Protein AF-A0A538BX65-F1 (afdb_monomer_lite)

Structure (mmCIF, N/CA/C/O backbone):
data_AF-A0A538BX65-F1
#
_entry.id   AF-A0A538BX65-F1
#
loop_
_atom_site.group_PDB
_atom_site.id
_atom_site.type_symbol
_atom_site.label_atom_id
_atom_site.label_alt_id
_atom_site.label_comp_id
_atom_site.label_asym_id
_atom_site.label_entity_id
_atom_site.label_seq_id
_atom_site.pdbx_PDB_ins_code
_atom_site.Cartn_x
_atom_site.Cartn_y
_atom_site.Cartn_z
_atom_site.occupancy
_atom_site.B_iso_or_equiv
_atom_site.auth_seq_id
_atom_site.auth_comp_id
_atom_site.auth_asym_id
_atom_site.auth_atom_id
_atom_site.pdbx_PDB_model_num
ATOM 1 N N . MET A 1 1 ? -54.435 -52.124 45.649 1.00 45.41 1 MET A N 1
ATOM 2 C CA . MET A 1 1 ? -53.549 -52.177 44.466 1.00 45.41 1 MET A CA 1
ATOM 3 C C . MET A 1 1 ? -53.358 -50.740 44.008 1.00 45.41 1 MET A C 1
ATOM 5 O O . MET A 1 1 ? -54.354 -50.043 43.882 1.00 45.41 1 MET A O 1
ATOM 9 N N . ARG A 1 2 ? -52.110 -50.263 43.974 1.00 43.34 2 ARG A N 1
ATOM 10 C CA . ARG A 1 2 ? -51.742 -48.848 43.797 1.00 43.34 2 ARG A CA 1
ATOM 11 C C . ARG A 1 2 ? -51.993 -48.363 42.362 1.00 43.34 2 ARG A C 1
ATOM 13 O O . ARG A 1 2 ? -51.750 -49.116 41.426 1.00 43.34 2 ARG A O 1
ATOM 20 N N . SER A 1 3 ? -52.434 -47.110 42.251 1.00 48.62 3 SER A N 1
ATOM 21 C CA . SER A 1 3 ? -52.501 -46.278 41.044 1.00 48.62 3 SER A CA 1
ATOM 22 C C . SER A 1 3 ? -51.143 -46.100 40.355 1.00 48.62 3 SER A C 1
ATOM 24 O O . SER A 1 3 ? -50.128 -46.054 41.050 1.00 48.62 3 SER A O 1
ATOM 26 N N . ALA A 1 4 ? -51.151 -45.875 39.036 1.00 45.84 4 ALA A N 1
ATOM 27 C CA . ALA A 1 4 ? -50.261 -44.919 38.367 1.00 45.84 4 ALA A CA 1
ATOM 28 C C . ALA A 1 4 ? -5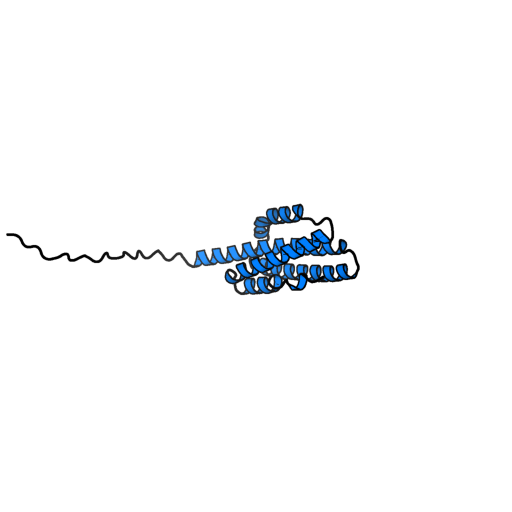0.796 -44.552 36.967 1.00 45.84 4 ALA A C 1
ATOM 30 O O . ALA A 1 4 ? -50.996 -45.423 36.122 1.00 45.84 4 ALA A O 1
ATOM 31 N N . ASP A 1 5 ? -51.035 -43.251 36.807 1.00 52.47 5 ASP A N 1
ATOM 32 C CA . ASP A 1 5 ? -51.339 -42.468 35.602 1.00 52.47 5 ASP A CA 1
ATOM 33 C C . ASP A 1 5 ? -50.127 -42.411 34.639 1.00 52.47 5 ASP A C 1
ATOM 35 O O . ASP A 1 5 ? -49.001 -42.698 35.066 1.00 52.47 5 ASP A O 1
ATOM 39 N N . PRO A 1 6 ? -50.311 -42.040 33.356 1.00 49.91 6 PRO A N 1
ATOM 40 C CA . PRO A 1 6 ? -49.264 -42.052 32.350 1.00 49.91 6 PRO A CA 1
ATOM 41 C C . PRO A 1 6 ? -48.328 -40.842 32.475 1.00 49.91 6 PRO A C 1
ATOM 43 O O . PRO A 1 6 ? -48.709 -39.755 32.894 1.00 49.91 6 PRO A O 1
ATOM 46 N N . LEU A 1 7 ? -47.084 -41.083 32.063 1.00 48.06 7 LEU A N 1
ATOM 47 C CA . LEU A 1 7 ? -45.974 -40.148 31.881 1.00 48.06 7 LEU A CA 1
ATOM 48 C C . LEU A 1 7 ? -46.411 -38.733 31.461 1.00 48.06 7 LEU A C 1
ATOM 50 O O . LEU A 1 7 ? -46.670 -38.472 30.287 1.00 48.06 7 LEU A O 1
ATOM 54 N N . GLN A 1 8 ? -46.406 -37.812 32.422 1.00 51.31 8 GLN A N 1
ATOM 55 C CA . GLN A 1 8 ? -46.412 -36.379 32.172 1.00 51.31 8 GLN A CA 1
ATOM 56 C C . GLN A 1 8 ? -44.954 -35.917 32.215 1.00 51.31 8 GLN A C 1
ATOM 58 O O . GLN A 1 8 ? -44.314 -35.917 33.262 1.00 51.31 8 GLN A O 1
ATOM 63 N N . SER A 1 9 ? -44.388 -35.643 31.043 1.00 50.53 9 SER A N 1
ATOM 64 C CA . SER A 1 9 ? -43.051 -35.075 30.900 1.00 50.53 9 SER A CA 1
ATOM 65 C C . SER A 1 9 ? -43.097 -33.589 31.247 1.00 50.53 9 SER A C 1
ATOM 67 O O . SER A 1 9 ? -43.760 -32.823 30.543 1.00 50.53 9 SER A O 1
ATOM 69 N N . ASP A 1 10 ? -42.397 -33.195 32.309 1.00 47.31 10 ASP A N 1
ATOM 70 C CA . ASP A 1 10 ? -42.201 -31.790 32.663 1.00 47.31 10 ASP A CA 1
ATOM 71 C C . ASP A 1 10 ? -41.444 -31.047 31.546 1.00 47.31 10 ASP A C 1
ATOM 73 O O . ASP A 1 10 ? -40.486 -31.591 30.980 1.00 47.31 10 ASP A O 1
ATOM 77 N N . PRO A 1 11 ? -41.826 -29.802 31.211 1.00 45.91 11 PRO A N 1
ATOM 78 C CA . PRO A 1 11 ? -41.040 -28.984 30.307 1.00 45.91 11 PRO A CA 1
ATOM 79 C C . PRO A 1 11 ? -39.765 -28.534 31.027 1.00 45.91 11 PRO A C 1
ATOM 81 O O . PRO A 1 11 ? -39.808 -27.951 32.109 1.00 45.91 11 PRO A O 1
ATOM 84 N N . VAL A 1 12 ? -38.614 -28.796 30.408 1.00 47.19 12 VAL A N 1
ATOM 85 C CA . VAL A 1 12 ? -37.327 -28.258 30.851 1.00 47.19 12 VAL A CA 1
ATOM 86 C C . VAL A 1 12 ? -37.359 -26.749 30.613 1.00 47.19 12 VAL A C 1
ATOM 88 O O . VAL A 1 12 ? -37.288 -26.293 29.472 1.00 47.19 12 VAL A O 1
ATOM 91 N N . GLU A 1 13 ? -37.514 -25.974 31.684 1.00 46.97 13 GLU A N 1
ATOM 92 C CA . GLU A 1 13 ? -37.383 -24.520 31.654 1.00 46.97 13 GLU A CA 1
ATOM 93 C C . GLU A 1 13 ? -35.963 -24.175 31.189 1.00 46.97 13 GLU A C 1
ATOM 95 O O . GLU A 1 13 ? -34.972 -24.391 31.891 1.00 46.97 13 GLU A O 1
ATOM 100 N N . ALA A 1 14 ? -35.852 -23.673 29.959 1.00 49.44 14 ALA A N 1
ATOM 101 C CA . ALA A 1 14 ? -34.617 -23.098 29.469 1.00 49.44 14 ALA A CA 1
ATOM 102 C C . ALA A 1 14 ? -34.327 -21.848 30.306 1.00 49.44 14 ALA A C 1
ATOM 104 O O . ALA A 1 14 ? -34.926 -20.794 30.096 1.00 49.44 14 ALA A O 1
ATOM 105 N N . VAL A 1 15 ? -33.399 -21.969 31.257 1.00 49.31 15 VAL A N 1
ATOM 106 C CA . VAL A 1 15 ? -32.791 -20.825 31.935 1.00 49.31 15 VAL A CA 1
ATOM 107 C C . VAL A 1 15 ? -32.046 -20.017 30.873 1.00 49.31 15 VAL A C 1
ATOM 109 O O . VAL A 1 15 ? -30.877 -20.255 30.573 1.00 49.31 15 VAL A O 1
ATOM 112 N N . GLN A 1 16 ? -32.744 -19.056 30.270 1.00 52.88 16 GLN A N 1
ATOM 113 C CA . GLN A 1 16 ? -32.133 -17.939 29.565 1.00 52.88 16 GLN A CA 1
ATOM 114 C C . GLN A 1 16 ? -31.456 -17.071 30.622 1.00 52.88 16 GLN A C 1
ATOM 116 O O . GLN A 1 16 ? -32.016 -16.103 31.131 1.00 52.88 16 GLN A O 1
ATOM 121 N N . GLY A 1 17 ? -30.239 -17.461 30.996 1.00 44.00 17 GLY A N 1
ATOM 122 C CA . GLY A 1 17 ? -29.337 -16.582 31.716 1.00 44.00 17 GLY A CA 1
ATOM 123 C C . GLY A 1 17 ? -29.081 -15.364 30.839 1.00 44.00 17 GLY A C 1
ATOM 124 O O . GLY A 1 17 ? -28.365 -15.460 29.843 1.00 44.00 17 GLY A O 1
ATOM 125 N N . SER A 1 18 ? -29.695 -14.232 31.183 1.00 54.53 18 SER A N 1
ATOM 126 C CA . SER A 1 18 ? -29.374 -12.935 30.595 1.00 54.53 18 SER A CA 1
ATOM 127 C C . SER A 1 18 ? -27.882 -12.693 30.766 1.00 54.53 18 SER A C 1
ATOM 129 O O . SER A 1 18 ? -27.406 -12.402 31.865 1.00 54.53 18 SER A O 1
ATOM 131 N N . ARG A 1 19 ? -27.130 -12.851 29.675 1.00 54.88 19 ARG A N 1
ATOM 132 C CA . ARG A 1 19 ? -25.725 -12.461 29.621 1.00 54.88 19 ARG A CA 1
ATOM 133 C C . ARG A 1 19 ? -25.678 -10.966 29.964 1.00 54.88 19 ARG A C 1
ATOM 135 O O . ARG A 1 19 ? -26.427 -10.212 29.335 1.00 54.88 19 ARG A O 1
ATOM 142 N N . PRO A 1 20 ? -24.881 -10.525 30.953 1.00 54.66 20 PRO A N 1
ATOM 143 C CA . PRO A 1 20 ? -24.781 -9.107 31.255 1.00 54.66 20 PRO A CA 1
ATOM 144 C C . PRO A 1 20 ? -24.415 -8.369 29.968 1.00 54.66 20 PRO A C 1
ATOM 146 O O . PRO A 1 20 ? -23.516 -8.799 29.244 1.00 54.66 20 PRO A O 1
ATOM 149 N N . ALA A 1 21 ? -25.163 -7.312 29.649 1.00 56.31 21 ALA A N 1
ATOM 150 C CA . ALA A 1 21 ? -24.843 -6.451 28.523 1.00 56.31 21 ALA A CA 1
ATOM 151 C C . ALA A 1 21 ? -23.441 -5.882 28.767 1.00 56.31 21 ALA A C 1
ATOM 153 O O . ALA A 1 21 ? -23.243 -5.104 29.701 1.00 56.31 21 ALA A O 1
ATOM 154 N N . GLU A 1 22 ? -22.462 -6.321 27.976 1.00 54.78 22 GLU A N 1
ATOM 155 C CA . GLU A 1 22 ? -21.141 -5.702 27.978 1.00 54.78 22 GLU A CA 1
ATOM 156 C C . GLU A 1 22 ? -21.310 -4.200 27.714 1.00 54.78 22 GLU A C 1
ATOM 158 O O . GLU A 1 22 ? -22.142 -3.811 26.884 1.00 54.78 22 GLU A O 1
ATOM 163 N N . PRO A 1 23 ? -20.581 -3.331 28.432 1.00 51.66 23 PRO A N 1
ATOM 164 C CA . PRO A 1 23 ? -20.731 -1.899 28.263 1.00 51.66 23 PRO A CA 1
ATOM 165 C C . PRO A 1 23 ? -20.323 -1.528 26.835 1.00 51.66 23 PRO A C 1
ATOM 167 O O . PRO A 1 23 ? -19.145 -1.549 26.485 1.00 51.66 23 PRO A O 1
ATOM 170 N N . ALA A 1 24 ? -21.307 -1.142 26.020 1.00 60.47 24 ALA A N 1
ATOM 171 C CA . ALA A 1 24 ? -21.139 -0.769 24.612 1.00 60.47 24 ALA A CA 1
ATOM 172 C C . ALA A 1 24 ? -20.029 0.281 24.369 1.00 60.47 24 ALA A C 1
ATOM 174 O O . ALA A 1 24 ? -19.480 0.374 23.274 1.00 60.47 24 ALA A O 1
ATOM 175 N N . GLY A 1 25 ? -19.668 1.057 25.399 1.00 63.38 25 GLY A N 1
ATOM 176 C CA . GLY A 1 25 ? -18.597 2.053 25.351 1.00 63.38 25 GLY A CA 1
ATOM 177 C C . GLY A 1 25 ? -17.171 1.491 25.279 1.00 63.38 25 GLY A C 1
ATOM 178 O O . GLY A 1 25 ? -16.302 2.179 24.749 1.00 63.38 25 GLY A O 1
ATOM 179 N N . ASP A 1 26 ? -16.910 0.281 25.780 1.00 70.19 26 ASP A N 1
ATOM 180 C CA . ASP A 1 26 ? -15.577 -0.343 25.708 1.00 70.19 26 ASP A CA 1
ATOM 181 C C . ASP A 1 26 ? -15.364 -1.027 24.350 1.00 70.19 26 ASP A C 1
ATOM 183 O O . ASP A 1 26 ? -14.354 -0.819 23.682 1.00 70.19 26 ASP A O 1
ATOM 187 N N . GLN A 1 27 ? -16.402 -1.715 23.862 1.00 67.81 27 GLN A N 1
ATOM 188 C CA . GLN A 1 27 ? -16.425 -2.301 22.520 1.00 67.81 27 GLN A CA 1
ATOM 189 C C . GLN A 1 27 ? -16.283 -1.243 21.416 1.00 67.81 27 GLN A C 1
ATOM 191 O O . GLN A 1 27 ? -15.539 -1.452 20.462 1.00 67.81 27 GLN A O 1
ATOM 196 N N . GLY A 1 28 ? -16.950 -0.090 21.551 1.00 73.81 28 GLY A N 1
ATOM 197 C CA . GLY A 1 28 ? -16.828 1.008 20.588 1.00 73.81 28 GLY A CA 1
ATOM 198 C C . GLY A 1 28 ? -15.419 1.608 20.536 1.00 73.81 28 GLY A C 1
ATOM 199 O O . GLY A 1 28 ? -14.909 1.884 19.456 1.00 73.81 28 GLY A O 1
ATOM 200 N N . LYS A 1 29 ? -14.752 1.756 21.689 1.00 76.88 29 LYS A N 1
ATOM 201 C CA . LYS A 1 29 ? -13.358 2.227 21.750 1.00 76.88 29 LYS A CA 1
ATOM 202 C C . LYS A 1 29 ? -12.384 1.211 21.167 1.00 76.88 29 LYS A C 1
ATOM 204 O O . LYS A 1 29 ? -11.469 1.602 20.448 1.00 76.88 29 LYS A O 1
ATOM 209 N N . LEU A 1 30 ? -12.593 -0.073 21.460 1.00 79.75 30 LEU A N 1
ATOM 210 C CA . LEU A 1 30 ? -11.799 -1.153 20.887 1.00 79.75 30 LEU A CA 1
ATOM 211 C C . LEU A 1 30 ? -11.952 -1.191 19.363 1.00 79.75 30 LEU A C 1
ATOM 213 O O . LEU A 1 30 ? -10.948 -1.230 18.664 1.00 79.75 30 LEU A O 1
ATOM 217 N N . ALA A 1 31 ? -13.179 -1.091 18.846 1.00 83.06 31 ALA A N 1
ATOM 218 C CA . ALA A 1 31 ? -13.439 -1.042 17.409 1.00 83.06 31 ALA A CA 1
ATOM 219 C C . ALA A 1 31 ? -12.738 0.150 16.735 1.00 83.06 31 ALA A C 1
ATOM 221 O O . ALA A 1 31 ? -12.039 -0.041 15.743 1.00 83.06 31 ALA A O 1
ATOM 222 N N . SER A 1 32 ? -12.838 1.359 17.303 1.00 88.69 32 SER A N 1
ATOM 223 C CA . SER A 1 32 ? -12.133 2.536 16.772 1.00 88.69 32 SER A CA 1
ATOM 224 C C . SER A 1 32 ? -10.614 2.366 16.778 1.00 88.69 32 SER A C 1
ATOM 226 O O . SER A 1 32 ? -9.949 2.767 15.826 1.00 88.69 32 SER A O 1
ATOM 228 N N . ARG A 1 33 ? -10.058 1.750 17.827 1.00 93.56 33 ARG A N 1
ATOM 229 C CA . ARG A 1 33 ? -8.624 1.463 17.903 1.00 93.56 33 ARG A CA 1
ATOM 230 C C . ARG A 1 33 ? -8.189 0.443 16.851 1.00 93.56 33 ARG A C 1
ATOM 232 O O . ARG A 1 33 ? -7.177 0.668 16.200 1.00 93.56 33 ARG A O 1
ATOM 239 N N . VAL A 1 34 ? -8.950 -0.634 16.651 1.00 95.38 34 VAL A N 1
ATOM 240 C CA . VAL A 1 34 ? -8.646 -1.637 15.617 1.00 95.38 34 VAL A CA 1
ATOM 241 C C . VAL A 1 34 ? -8.667 -1.005 14.224 1.00 95.38 34 VAL A C 1
ATOM 243 O O . VAL A 1 34 ? -7.770 -1.263 13.430 1.00 95.38 34 VAL A O 1
ATOM 246 N N . VAL A 1 35 ? -9.634 -0.128 13.933 1.00 96.19 35 VAL A N 1
ATOM 247 C CA . VAL A 1 35 ? -9.658 0.614 12.661 1.00 96.19 35 VAL A CA 1
ATOM 248 C C . VAL A 1 35 ? -8.409 1.488 12.510 1.00 96.19 35 VAL A C 1
ATOM 250 O O . VAL A 1 35 ? -7.801 1.485 11.444 1.00 96.19 35 VAL A O 1
ATOM 253 N N . ALA A 1 36 ? -7.982 2.189 13.564 1.00 97.31 36 ALA A N 1
ATOM 254 C CA . ALA A 1 36 ? -6.758 2.990 13.531 1.00 97.31 36 ALA A CA 1
ATOM 255 C C . ALA A 1 36 ? -5.500 2.135 13.283 1.00 97.31 36 ALA A C 1
ATOM 257 O O . ALA A 1 36 ? -4.642 2.529 12.498 1.00 97.31 36 ALA A O 1
ATOM 258 N N . GLU A 1 37 ? -5.408 0.951 13.897 1.00 97.62 37 GLU A N 1
ATOM 259 C CA . GLU A 1 37 ? -4.312 -0.004 13.684 1.00 97.62 37 GLU A CA 1
ATOM 260 C C . GLU A 1 37 ? -4.290 -0.533 12.239 1.00 97.62 37 GLU A C 1
ATOM 262 O O . GLU A 1 37 ? -3.237 -0.536 11.603 1.00 97.62 37 GLU A O 1
ATOM 267 N N . VAL A 1 38 ? -5.447 -0.897 11.672 1.00 97.12 38 VAL A N 1
ATOM 268 C CA . VAL A 1 38 ? -5.553 -1.303 10.257 1.00 97.12 38 VAL A CA 1
ATOM 269 C C . VAL A 1 38 ? -5.125 -0.167 9.329 1.00 97.12 38 VAL A C 1
ATOM 271 O O . VAL A 1 38 ? -4.335 -0.387 8.412 1.00 97.12 38 VAL A O 1
ATOM 274 N N . MET A 1 39 ? -5.593 1.058 9.577 1.00 98.12 39 MET A N 1
ATOM 275 C CA . MET A 1 39 ? -5.211 2.220 8.771 1.00 98.12 39 MET A CA 1
ATOM 276 C C . MET A 1 39 ? -3.715 2.541 8.886 1.00 98.12 39 MET A C 1
ATOM 278 O O . MET A 1 39 ? -3.114 2.921 7.885 1.00 98.12 39 MET A O 1
ATOM 282 N N . ALA A 1 40 ? -3.094 2.332 10.051 1.00 98.44 40 ALA A N 1
ATOM 283 C CA . ALA A 1 40 ? -1.649 2.484 10.231 1.00 98.44 40 ALA A CA 1
ATOM 284 C C . ALA A 1 40 ? -0.856 1.469 9.391 1.00 98.44 40 ALA A C 1
ATOM 286 O O . ALA A 1 40 ? 0.110 1.835 8.718 1.00 98.44 40 ALA A O 1
ATOM 287 N N . ALA A 1 41 ? -1.287 0.202 9.394 1.00 98.12 41 ALA A N 1
ATOM 288 C CA . ALA A 1 41 ? -0.681 -0.848 8.581 1.00 98.12 41 ALA A CA 1
ATOM 289 C C . ALA A 1 41 ? -0.784 -0.526 7.082 1.00 98.12 41 ALA A C 1
ATOM 291 O O . ALA A 1 41 ? 0.213 -0.612 6.365 1.00 98.12 41 ALA A O 1
ATOM 292 N N . LEU A 1 42 ? -1.966 -0.101 6.620 1.00 97.69 42 LEU A N 1
ATOM 293 C CA . LEU A 1 42 ? -2.179 0.309 5.231 1.00 97.69 42 LEU A CA 1
ATOM 294 C C . LEU A 1 42 ? -1.333 1.533 4.866 1.00 97.69 42 LEU A C 1
ATOM 296 O O . LEU A 1 42 ? -0.687 1.524 3.826 1.00 97.69 42 LEU A O 1
ATOM 300 N N . ALA A 1 43 ? -1.271 2.558 5.722 1.00 98.31 43 ALA A N 1
ATOM 301 C CA . ALA A 1 43 ? -0.476 3.760 5.462 1.00 98.31 43 ALA A CA 1
ATOM 302 C C . ALA A 1 43 ? 1.009 3.427 5.280 1.00 98.31 43 ALA A C 1
ATOM 304 O O . ALA A 1 43 ? 1.645 3.897 4.335 1.00 98.31 43 ALA A O 1
ATOM 305 N N . TYR A 1 44 ? 1.564 2.576 6.146 1.00 98.56 44 TYR A N 1
ATOM 306 C CA . TYR A 1 44 ? 2.957 2.161 6.026 1.00 98.56 44 TYR A CA 1
ATOM 307 C C . TYR A 1 44 ? 3.202 1.293 4.785 1.00 98.56 44 TYR A C 1
ATOM 309 O O . TYR A 1 44 ? 4.145 1.548 4.034 1.00 98.56 44 TYR A O 1
ATOM 317 N N . GLY A 1 45 ? 2.338 0.305 4.536 1.00 97.75 45 GLY A N 1
ATOM 318 C CA . GLY A 1 45 ? 2.433 -0.578 3.373 1.00 97.75 45 GLY A CA 1
ATOM 319 C C . GLY A 1 45 ? 2.347 0.177 2.045 1.00 97.75 45 GLY A C 1
ATOM 320 O O . GLY A 1 45 ? 3.208 0.002 1.184 1.00 97.75 45 GLY A O 1
ATOM 321 N N . GLU A 1 46 ? 1.376 1.080 1.906 1.00 96.94 46 GLU A N 1
ATOM 322 C CA . GLU A 1 46 ? 1.206 1.925 0.717 1.00 96.94 46 GLU A CA 1
ATOM 323 C C . GLU A 1 46 ? 2.372 2.900 0.532 1.00 96.94 46 GLU A C 1
ATOM 325 O O . GLU A 1 46 ? 2.770 3.188 -0.598 1.00 96.94 46 GLU A O 1
ATOM 330 N N . ARG A 1 47 ? 2.989 3.380 1.622 1.00 98.38 47 ARG A N 1
ATOM 331 C CA . ARG A 1 47 ? 4.213 4.185 1.523 1.00 98.38 47 ARG A CA 1
ATOM 332 C C . ARG A 1 47 ? 5.323 3.399 0.837 1.00 98.38 47 ARG A C 1
ATOM 334 O O . ARG A 1 47 ? 5.917 3.895 -0.120 1.00 98.38 47 ARG A O 1
ATOM 341 N N . CYS A 1 48 ? 5.570 2.180 1.313 1.00 97.88 48 CYS A N 1
ATOM 342 C CA . CYS A 1 48 ? 6.574 1.287 0.751 1.00 97.88 48 CYS A CA 1
ATOM 343 C C . CYS A 1 48 ? 6.239 0.888 -0.697 1.00 97.88 48 CYS A C 1
ATOM 345 O O . CYS A 1 48 ? 7.133 0.868 -1.546 1.00 97.88 48 CYS A O 1
ATOM 347 N N . GLY A 1 49 ? 4.964 0.619 -0.996 1.00 96.19 49 GLY A N 1
ATOM 348 C CA . GLY A 1 49 ? 4.471 0.321 -2.344 1.00 96.19 49 GLY A CA 1
ATOM 349 C C . GLY A 1 49 ? 4.726 1.464 -3.327 1.00 96.19 49 GLY A C 1
ATOM 350 O O . GLY A 1 49 ? 5.320 1.255 -4.384 1.00 96.19 49 GLY A O 1
ATOM 351 N N . ALA A 1 50 ? 4.391 2.695 -2.946 1.00 97.38 50 ALA A N 1
ATOM 352 C CA . ALA A 1 50 ? 4.655 3.877 -3.761 1.00 97.38 50 ALA A CA 1
ATOM 353 C C . ALA A 1 50 ? 6.155 4.107 -4.005 1.00 97.38 50 ALA A C 1
ATOM 355 O O . ALA A 1 50 ? 6.569 4.296 -5.147 1.00 97.38 50 ALA A O 1
ATOM 356 N N . GLU A 1 51 ? 6.995 4.012 -2.968 1.00 98.12 51 GLU A N 1
ATOM 357 C CA . GLU A 1 51 ? 8.454 4.133 -3.115 1.00 98.12 51 GLU A CA 1
ATOM 358 C C . GLU A 1 51 ? 9.043 3.038 -4.018 1.00 98.12 51 GLU A C 1
ATOM 360 O O . GLU A 1 51 ? 10.008 3.267 -4.756 1.00 98.12 51 GLU A O 1
ATOM 365 N N . ARG A 1 52 ? 8.488 1.822 -3.959 1.00 96.56 52 ARG A N 1
ATOM 366 C CA . ARG A 1 52 ? 8.861 0.722 -4.854 1.00 96.56 52 ARG A CA 1
ATOM 367 C C . ARG A 1 52 ? 8.455 1.020 -6.295 1.00 96.56 52 ARG A C 1
ATOM 369 O O . ARG A 1 52 ? 9.244 0.778 -7.213 1.00 96.56 52 ARG A O 1
ATOM 376 N N . SER A 1 53 ? 7.252 1.540 -6.495 1.00 95.75 53 SER A N 1
ATOM 377 C CA . SER A 1 53 ? 6.734 1.879 -7.815 1.00 95.75 53 SER A CA 1
ATOM 378 C C . SER A 1 53 ? 7.556 2.987 -8.481 1.00 95.75 53 SER A C 1
ATOM 380 O O . SER A 1 53 ? 7.959 2.857 -9.639 1.00 95.75 53 SER A O 1
ATOM 382 N N . GLU A 1 54 ? 7.927 4.019 -7.719 1.00 98.00 54 GLU A N 1
ATOM 383 C CA 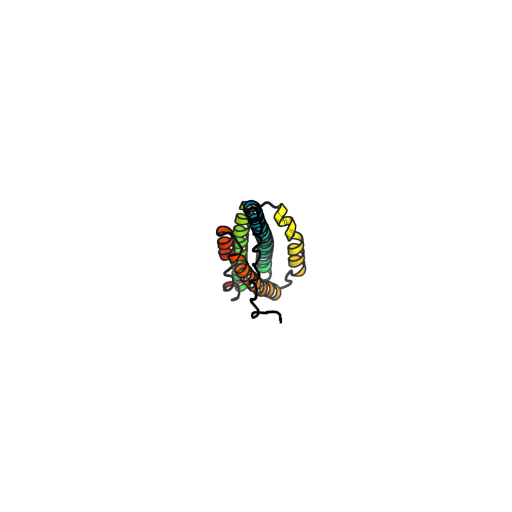. GLU A 1 54 ? 8.830 5.086 -8.164 1.00 98.00 54 GLU A CA 1
ATOM 384 C C . GLU A 1 54 ? 10.199 4.540 -8.595 1.00 98.00 54 GLU A C 1
ATOM 386 O O . GLU A 1 54 ? 10.684 4.858 -9.684 1.00 98.00 54 GLU A O 1
ATOM 391 N N . ARG A 1 55 ? 10.811 3.661 -7.789 1.00 97.75 55 ARG A N 1
ATOM 392 C CA . ARG A 1 55 ? 12.085 3.003 -8.137 1.00 97.75 55 ARG A CA 1
ATOM 393 C C . ARG A 1 55 ? 11.976 2.148 -9.402 1.00 97.75 55 ARG A C 1
ATOM 395 O O . ARG A 1 55 ? 12.902 2.130 -10.216 1.00 97.75 55 ARG A O 1
ATOM 402 N N . SER A 1 56 ? 10.837 1.489 -9.606 1.00 97.50 56 SER A N 1
ATOM 403 C CA . SER A 1 56 ? 10.599 0.600 -10.751 1.00 97.50 56 SER A CA 1
ATOM 404 C C . SER A 1 56 ? 10.598 1.332 -12.098 1.00 97.50 56 SER A C 1
ATOM 406 O O . SER A 1 56 ? 10.908 0.725 -13.122 1.00 97.50 56 SER A O 1
ATOM 408 N N . VAL A 1 57 ? 10.365 2.651 -12.120 1.0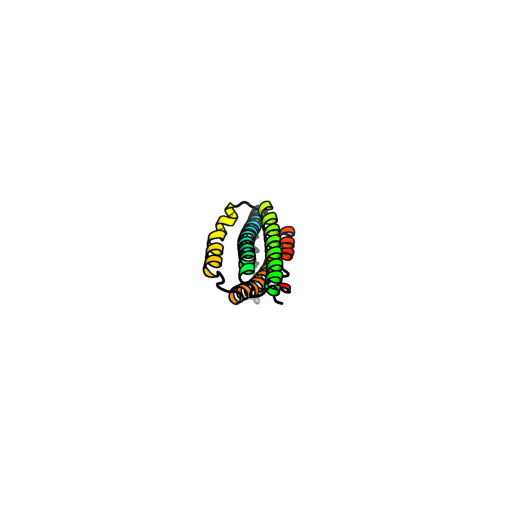0 98.06 57 VAL A N 1
ATOM 409 C CA . VAL A 1 57 ? 10.478 3.483 -13.335 1.00 98.06 57 VAL A CA 1
ATOM 410 C C . VAL A 1 57 ? 11.857 3.350 -13.986 1.00 98.06 57 VAL A C 1
ATOM 412 O O . VAL A 1 57 ? 11.970 3.343 -15.214 1.00 98.06 57 VAL A O 1
ATOM 415 N N . ALA A 1 58 ? 12.924 3.241 -13.189 1.00 97.94 58 ALA A N 1
ATOM 416 C CA . ALA A 1 58 ? 14.286 3.114 -13.704 1.00 97.94 58 ALA A CA 1
ATOM 417 C C . ALA A 1 58 ? 14.518 1.781 -14.436 1.00 97.94 58 ALA A C 1
ATOM 419 O O . ALA A 1 58 ? 15.341 1.739 -15.350 1.00 97.94 58 ALA A O 1
ATOM 420 N N . LEU A 1 59 ? 13.760 0.739 -14.081 1.00 97.81 59 LEU A N 1
ATOM 421 C CA . LEU A 1 59 ? 13.889 -0.614 -14.622 1.00 97.81 59 LEU A CA 1
ATOM 422 C C . LEU A 1 59 ? 13.223 -0.779 -15.997 1.00 97.81 59 LEU A C 1
ATOM 424 O O . LEU A 1 59 ? 13.477 -1.778 -16.662 1.00 97.81 59 LEU A O 1
ATOM 428 N N . ALA A 1 60 ? 12.402 0.179 -16.440 1.00 97.75 60 ALA A N 1
ATOM 429 C CA . ALA A 1 60 ? 11.669 0.090 -17.702 1.00 97.75 60 ALA A CA 1
ATOM 430 C C . ALA A 1 60 ? 12.590 -0.093 -18.931 1.00 97.75 60 ALA A C 1
ATOM 432 O O . ALA A 1 60 ? 13.545 0.680 -19.095 1.00 97.75 60 ALA A O 1
ATOM 433 N N . PRO A 1 61 ? 12.290 -1.060 -19.827 1.00 97.62 61 PRO A N 1
ATOM 434 C CA . PRO A 1 61 ? 13.160 -1.429 -20.949 1.00 97.62 61 PRO A CA 1
ATOM 435 C C . PRO A 1 61 ? 13.135 -0.415 -22.099 1.00 97.62 61 PRO A C 1
ATOM 437 O O . PRO A 1 61 ? 14.081 -0.339 -22.881 1.00 97.62 61 PRO A O 1
ATOM 440 N N . ASP A 1 62 ? 12.070 0.378 -22.203 1.00 97.25 62 ASP A N 1
ATOM 441 C CA . ASP A 1 62 ? 11.859 1.351 -23.269 1.00 97.25 62 ASP A CA 1
ATOM 442 C C . ASP A 1 62 ? 11.096 2.590 -22.764 1.00 97.25 62 ASP A C 1
ATOM 444 O O . ASP A 1 62 ? 10.671 2.670 -21.609 1.00 97.25 62 ASP A O 1
ATOM 448 N N . GLY A 1 63 ? 10.964 3.598 -23.631 1.00 97.81 63 GLY A N 1
ATOM 449 C CA . GLY A 1 63 ? 10.323 4.867 -23.285 1.00 97.81 63 GLY A CA 1
ATOM 450 C C . GLY A 1 63 ? 8.824 4.755 -22.998 1.00 97.81 63 GLY A C 1
ATOM 451 O O . GLY A 1 63 ? 8.339 5.462 -22.121 1.00 97.81 63 GLY A O 1
ATOM 452 N N . ARG A 1 64 ? 8.104 3.860 -23.685 1.00 95.94 64 ARG A N 1
ATOM 453 C CA . ARG A 1 64 ? 6.665 3.664 -23.477 1.00 95.94 64 ARG A CA 1
ATOM 454 C C . ARG A 1 64 ? 6.422 3.044 -22.105 1.00 95.94 64 ARG A C 1
ATOM 456 O O . ARG A 1 64 ? 5.720 3.638 -21.296 1.00 95.94 64 ARG A O 1
ATOM 463 N N . SER A 1 65 ? 7.077 1.921 -21.819 1.00 96.12 65 SER A N 1
ATOM 464 C CA . SER A 1 65 ? 6.982 1.216 -20.533 1.00 96.12 65 SER A CA 1
ATOM 465 C C . SER A 1 65 ? 7.364 2.119 -19.352 1.00 96.12 65 SER A C 1
ATOM 467 O O . SER A 1 65 ? 6.771 2.057 -18.278 1.00 96.12 65 SER A O 1
ATOM 469 N N . ARG A 1 66 ? 8.333 3.024 -19.557 1.00 97.69 66 ARG A N 1
ATOM 470 C CA . ARG A 1 66 ? 8.736 4.019 -18.554 1.00 97.69 66 ARG A CA 1
ATOM 471 C C . ARG A 1 66 ? 7.628 5.024 -18.253 1.00 97.69 66 ARG A C 1
ATOM 473 O O . ARG A 1 66 ? 7.417 5.337 -17.085 1.00 97.69 66 ARG A O 1
ATOM 480 N N . THR A 1 67 ? 6.962 5.544 -19.281 1.00 97.12 67 THR A N 1
ATOM 481 C CA . THR A 1 67 ? 5.846 6.483 -19.116 1.00 97.12 67 THR A CA 1
ATOM 482 C C . THR A 1 67 ? 4.681 5.826 -18.381 1.00 97.12 67 THR A C 1
ATOM 484 O O . THR A 1 67 ? 4.168 6.414 -17.433 1.00 97.12 67 THR A O 1
ATOM 487 N N . GLU A 1 68 ? 4.329 4.588 -18.727 1.00 94.75 68 GLU A N 1
ATOM 488 C CA . GLU A 1 68 ? 3.273 3.858 -18.014 1.00 94.75 68 GLU A CA 1
ATOM 489 C C . GLU A 1 68 ? 3.637 3.627 -16.540 1.00 94.75 68 GLU A C 1
ATOM 491 O O . GLU A 1 68 ? 2.864 3.965 -15.643 1.00 94.75 68 GLU A O 1
ATOM 496 N N . GLN A 1 69 ? 4.869 3.195 -16.249 1.00 95.69 69 GLN A N 1
ATOM 497 C CA . GLN A 1 69 ? 5.319 3.030 -14.863 1.00 95.69 69 GLN A CA 1
ATOM 498 C C . GLN A 1 69 ? 5.327 4.345 -14.068 1.00 95.69 69 GLN A C 1
ATOM 500 O O . GLN A 1 69 ? 5.093 4.334 -12.861 1.00 95.69 69 GLN A O 1
ATOM 505 N N . GLN A 1 70 ? 5.581 5.490 -14.712 1.00 97.56 70 GLN A N 1
ATOM 506 C CA . GLN A 1 70 ? 5.476 6.805 -14.064 1.00 97.56 70 GLN A CA 1
ATOM 507 C C . GLN A 1 70 ? 4.030 7.148 -13.699 1.00 97.56 70 GLN A C 1
ATOM 509 O O . GLN A 1 70 ? 3.792 7.751 -12.647 1.00 97.56 70 GLN A O 1
ATOM 514 N N . HIS A 1 71 ? 3.066 6.766 -14.539 1.00 95.06 71 HIS A N 1
ATOM 515 C CA . HIS A 1 71 ? 1.647 6.912 -14.226 1.00 95.06 71 HIS A CA 1
ATOM 516 C C . HIS A 1 71 ? 1.253 6.042 -13.035 1.00 95.06 71 HIS A C 1
ATOM 518 O O . HIS A 1 71 ? 0.589 6.545 -12.126 1.00 95.06 71 HIS A O 1
ATOM 524 N N . VAL A 1 72 ? 1.739 4.798 -12.983 1.00 93.31 72 VAL A N 1
ATOM 525 C CA . VAL A 1 72 ? 1.550 3.923 -11.820 1.00 93.31 72 VAL A CA 1
ATOM 526 C C . VAL A 1 72 ? 2.141 4.539 -10.558 1.00 93.31 72 VAL A C 1
ATOM 528 O O . VAL A 1 72 ? 1.414 4.733 -9.590 1.00 93.31 72 VAL A O 1
ATOM 531 N N . ALA A 1 73 ? 3.415 4.932 -10.576 1.00 96.25 73 ALA A N 1
ATOM 532 C CA . ALA A 1 73 ? 4.076 5.539 -9.420 1.00 96.25 73 ALA A CA 1
ATOM 533 C C . ALA A 1 73 ? 3.323 6.779 -8.909 1.00 96.25 73 ALA A C 1
ATOM 535 O O . ALA A 1 73 ? 3.113 6.948 -7.709 1.00 96.25 73 ALA A O 1
ATOM 536 N N . SER A 1 74 ? 2.831 7.611 -9.831 1.00 96.81 74 SER A N 1
ATOM 537 C CA . SER A 1 74 ? 2.019 8.785 -9.496 1.00 96.81 74 SER A CA 1
ATOM 538 C C . SER A 1 74 ? 0.675 8.425 -8.853 1.00 96.81 74 SER A C 1
ATOM 540 O O . SER A 1 74 ? 0.178 9.186 -8.023 1.00 96.81 74 SER A O 1
ATOM 542 N N . ARG A 1 75 ? 0.055 7.306 -9.246 1.00 93.94 75 ARG A N 1
ATOM 543 C CA . ARG A 1 75 ? -1.179 6.799 -8.631 1.00 93.94 75 ARG A CA 1
ATOM 544 C C . ARG A 1 75 ? -0.900 6.234 -7.242 1.00 93.94 75 ARG A C 1
ATOM 546 O O . ARG A 1 75 ? -1.545 6.679 -6.300 1.00 93.94 75 ARG A O 1
ATOM 553 N N . GLU A 1 76 ? 0.086 5.350 -7.101 1.00 94.75 76 GLU A N 1
ATOM 554 C CA . GLU A 1 76 ? 0.467 4.775 -5.802 1.00 94.75 76 GLU A CA 1
ATOM 555 C C . GLU A 1 76 ? 0.823 5.872 -4.794 1.00 94.75 76 GLU A C 1
ATOM 557 O O . GLU A 1 76 ? 0.431 5.812 -3.626 1.00 94.75 76 GLU A O 1
ATOM 562 N N . ARG A 1 77 ? 1.487 6.947 -5.246 1.00 97.81 77 ARG A N 1
ATOM 563 C CA . ARG A 1 77 ? 1.781 8.076 -4.365 1.00 97.81 77 ARG A CA 1
ATOM 564 C C . ARG A 1 77 ? 0.512 8.728 -3.816 1.00 97.81 77 ARG A C 1
ATOM 566 O O . ARG A 1 77 ? 0.449 8.958 -2.610 1.00 97.81 77 ARG A O 1
ATOM 573 N N . LYS A 1 78 ? -0.483 8.983 -4.671 1.00 97.12 78 LYS A N 1
ATOM 574 C CA . LYS A 1 78 ? -1.782 9.560 -4.277 1.00 97.12 78 LYS A CA 1
ATOM 575 C C . LYS A 1 78 ? -2.576 8.623 -3.369 1.00 97.12 78 LYS A C 1
ATOM 577 O O . LYS A 1 78 ? -3.210 9.092 -2.428 1.00 97.12 78 LYS A O 1
ATOM 582 N N . ASN A 1 79 ? -2.533 7.319 -3.637 1.00 95.56 79 ASN A N 1
ATOM 583 C CA . ASN A 1 79 ? -3.192 6.305 -2.814 1.00 95.56 79 ASN A CA 1
ATOM 584 C C . ASN A 1 79 ? -2.640 6.329 -1.387 1.00 95.56 79 ASN A C 1
ATOM 586 O O . ASN A 1 79 ? -3.409 6.456 -0.434 1.00 95.56 79 ASN A O 1
ATOM 590 N N . PHE A 1 80 ? -1.312 6.317 -1.248 1.00 97.81 80 PHE A N 1
ATOM 591 C CA . PHE A 1 80 ? -0.661 6.501 0.045 1.00 97.81 80 PHE A CA 1
ATOM 592 C C . PHE A 1 80 ? -1.092 7.797 0.731 1.00 97.81 80 PHE A C 1
ATOM 594 O O . PHE A 1 80 ? -1.452 7.758 1.901 1.00 97.81 80 PHE A O 1
ATOM 601 N N . GLU A 1 81 ? -1.055 8.935 0.033 1.00 98.44 81 GLU A N 1
ATOM 602 C CA . GLU A 1 81 ? -1.386 10.233 0.636 1.00 98.44 81 GLU A CA 1
ATOM 603 C C . GLU A 1 81 ? -2.815 10.244 1.195 1.00 98.44 81 GLU A C 1
ATOM 605 O O . GLU A 1 81 ? -3.053 10.785 2.275 1.00 98.44 81 GLU A O 1
ATOM 610 N N . LEU A 1 82 ? -3.761 9.606 0.499 1.00 98.12 82 LEU A N 1
ATOM 611 C CA . LEU A 1 82 ? -5.146 9.491 0.951 1.00 98.12 82 LEU A CA 1
ATOM 612 C C . LEU A 1 82 ? -5.276 8.605 2.199 1.00 98.12 82 LEU A C 1
ATOM 614 O O . LEU A 1 82 ? -5.976 8.965 3.149 1.00 98.12 82 LEU A O 1
ATOM 618 N N . ILE A 1 83 ? -4.602 7.453 2.200 1.00 98.31 83 ILE A N 1
ATOM 619 C CA . ILE A 1 83 ? -4.614 6.504 3.318 1.00 98.31 83 ILE A CA 1
ATOM 620 C C . ILE A 1 83 ? -3.928 7.112 4.549 1.00 98.31 83 ILE A C 1
ATOM 622 O O . ILE A 1 83 ? -4.493 7.054 5.642 1.00 98.31 83 ILE A O 1
ATOM 626 N N . ASP A 1 84 ? -2.757 7.735 4.381 1.00 98.56 84 ASP A N 1
ATOM 627 C CA . ASP A 1 84 ? -2.018 8.396 5.463 1.00 98.56 84 ASP A CA 1
ATOM 628 C C . ASP A 1 84 ? -2.832 9.551 6.047 1.00 98.56 84 ASP A C 1
ATOM 630 O O . ASP A 1 84 ? -3.003 9.616 7.261 1.00 98.56 84 ASP A O 1
ATOM 634 N N . ALA A 1 85 ? -3.445 10.398 5.211 1.00 98.50 85 ALA A N 1
ATOM 635 C CA . ALA A 1 85 ? -4.309 11.475 5.693 1.00 98.50 85 ALA A CA 1
ATOM 636 C C . ALA A 1 85 ? -5.436 10.948 6.594 1.00 98.50 85 ALA A C 1
ATOM 638 O O . ALA A 1 85 ? -5.664 11.491 7.676 1.00 98.50 85 ALA A O 1
ATOM 639 N N . ARG A 1 86 ? -6.101 9.853 6.201 1.00 98.19 86 ARG A N 1
ATOM 640 C CA . ARG A 1 86 ? -7.143 9.235 7.031 1.00 98.19 86 ARG A CA 1
ATOM 641 C C . ARG A 1 86 ? -6.579 8.609 8.304 1.00 98.19 86 ARG A C 1
ATOM 643 O O . ARG A 1 86 ? -7.187 8.739 9.363 1.00 98.19 86 ARG A O 1
ATOM 650 N N . PHE A 1 87 ? -5.430 7.946 8.230 1.00 98.38 87 PHE A N 1
ATOM 651 C CA . PHE A 1 87 ? -4.754 7.399 9.405 1.00 98.38 87 PHE A CA 1
ATOM 652 C C . PHE A 1 87 ? -4.413 8.495 10.429 1.00 98.38 87 PHE A C 1
ATOM 654 O O . PHE A 1 87 ? -4.685 8.320 11.617 1.00 98.38 87 PHE A O 1
ATOM 661 N N . ARG A 1 88 ? -3.911 9.652 9.982 1.00 98.19 88 ARG A N 1
ATOM 662 C CA . ARG A 1 88 ? -3.556 10.793 10.848 1.00 98.19 88 ARG A CA 1
ATOM 663 C C . ARG A 1 88 ? -4.745 11.396 11.597 1.00 98.19 88 ARG A C 1
ATOM 665 O O . ARG A 1 88 ? -4.550 12.060 12.610 1.00 98.19 88 ARG A O 1
ATOM 672 N N . GLU A 1 89 ? -5.972 11.169 11.133 1.00 97.69 89 GLU A N 1
ATOM 673 C CA . GLU A 1 89 ? -7.190 11.540 11.867 1.00 97.69 89 GLU A CA 1
ATOM 674 C C . GLU A 1 89 ? -7.539 10.550 12.991 1.00 97.69 89 GLU A C 1
ATOM 676 O O . GLU A 1 89 ? -8.276 10.897 13.916 1.00 97.69 89 GLU A O 1
ATOM 681 N N . LEU A 1 90 ? -7.056 9.310 12.894 1.00 96.75 90 LEU A N 1
ATOM 682 C CA . LEU A 1 90 ? -7.450 8.182 13.740 1.00 96.75 90 LEU A CA 1
ATOM 683 C C . LEU A 1 90 ? -6.402 7.811 14.791 1.00 96.75 90 LEU A C 1
ATOM 685 O O . LEU A 1 90 ? -6.765 7.295 15.850 1.00 96.75 90 LEU A O 1
ATOM 689 N N . GLY A 1 91 ? -5.123 8.038 14.503 1.00 95.62 91 GLY A N 1
ATOM 690 C CA . GLY A 1 91 ? -4.021 7.615 15.355 1.00 95.62 91 GLY A CA 1
ATOM 691 C C . GLY A 1 91 ? -2.743 8.417 15.146 1.00 95.62 91 GLY A C 1
ATOM 692 O O . GLY A 1 91 ? -2.709 9.423 14.439 1.00 95.62 91 GLY A O 1
ATOM 693 N N . ASP A 1 92 ? -1.686 7.956 15.803 1.00 96.44 92 ASP A N 1
ATOM 694 C CA . ASP A 1 92 ? -0.353 8.543 15.752 1.00 96.44 92 ASP A CA 1
ATOM 695 C C . ASP A 1 92 ? 0.693 7.498 15.342 1.00 96.44 92 ASP A C 1
ATOM 697 O O . ASP A 1 92 ? 0.405 6.301 15.251 1.00 96.44 92 ASP A O 1
ATOM 701 N N . ASP A 1 93 ? 1.920 7.960 15.098 1.00 96.19 93 ASP A N 1
ATOM 702 C CA . ASP A 1 93 ? 3.016 7.143 14.569 1.00 96.19 93 ASP A CA 1
ATOM 703 C C . ASP A 1 93 ? 3.361 5.915 15.432 1.00 96.19 93 ASP A C 1
ATOM 705 O O . ASP A 1 93 ? 3.926 4.957 14.907 1.00 96.19 93 ASP A O 1
ATOM 709 N N . SER A 1 94 ? 2.956 5.860 16.708 1.00 97.69 94 SER A N 1
ATOM 710 C CA . SER A 1 94 ? 3.157 4.656 17.528 1.00 97.69 94 SER A CA 1
ATOM 711 C C . SER A 1 94 ? 2.403 3.437 16.987 1.00 97.69 94 SER A C 1
ATOM 713 O O . SER A 1 94 ? 2.847 2.305 17.171 1.00 97.69 94 SER A O 1
ATOM 715 N N . LEU A 1 95 ? 1.289 3.642 16.272 1.00 98.06 95 LEU A N 1
ATOM 716 C CA . LEU A 1 95 ? 0.567 2.552 15.613 1.00 98.06 95 LEU A CA 1
ATOM 717 C C . LEU A 1 95 ? 1.305 2.043 14.372 1.00 98.06 95 LEU A C 1
ATOM 719 O O . LEU A 1 95 ? 1.222 0.857 14.067 1.00 98.06 95 LEU A O 1
ATOM 723 N N . ILE A 1 96 ? 2.057 2.903 13.677 1.00 98.00 96 ILE A N 1
ATOM 724 C CA . ILE A 1 96 ? 2.898 2.496 12.543 1.00 98.00 96 ILE A CA 1
ATOM 725 C C . ILE A 1 96 ? 4.032 1.584 13.021 1.00 98.00 96 ILE A C 1
ATOM 727 O O . ILE A 1 96 ? 4.322 0.570 12.382 1.00 98.00 96 ILE A O 1
ATOM 731 N N . GLU A 1 97 ? 4.650 1.915 14.158 1.00 97.75 97 GLU A N 1
ATOM 732 C CA . GLU A 1 97 ? 5.765 1.151 14.732 1.00 97.75 97 GLU A CA 1
ATOM 733 C C . GLU A 1 97 ? 5.407 -0.324 14.987 1.00 97.75 97 GLU A C 1
ATOM 735 O O . GLU A 1 97 ? 6.281 -1.189 14.915 1.00 97.75 97 GLU A O 1
ATOM 740 N N . LEU A 1 98 ? 4.123 -0.636 15.209 1.00 96.69 98 LEU A N 1
ATOM 741 C CA . LEU A 1 98 ? 3.628 -2.008 15.374 1.00 96.69 98 LEU A CA 1
ATOM 742 C C . LEU A 1 98 ? 3.788 -2.861 14.106 1.00 96.69 98 LEU A C 1
ATOM 744 O O . LEU A 1 98 ? 4.002 -4.069 14.204 1.00 96.69 98 LEU A O 1
ATOM 748 N N . PHE A 1 99 ? 3.678 -2.251 12.924 1.00 97.44 99 PHE A N 1
ATOM 749 C CA . PHE A 1 99 ? 3.646 -2.957 11.638 1.00 97.44 99 PHE A CA 1
ATOM 750 C C . PHE A 1 99 ? 4.930 -2.798 10.829 1.00 97.44 99 PHE A C 1
ATOM 752 O O . PHE A 1 99 ? 5.264 -3.676 10.029 1.00 97.44 99 PHE A O 1
ATOM 759 N N . GLN A 1 100 ? 5.661 -1.707 11.057 1.00 98.38 100 GLN A N 1
ATOM 760 C CA . GLN A 1 100 ? 6.864 -1.350 10.315 1.00 98.38 100 GLN A CA 1
ATOM 761 C C . GLN A 1 100 ? 7.853 -2.523 10.132 1.00 98.38 100 GLN A C 1
ATOM 763 O O . GLN A 1 100 ? 8.207 -2.795 8.986 1.00 98.38 100 GLN A O 1
ATOM 768 N N . PRO A 1 101 ? 8.266 -3.278 11.174 1.00 98.50 101 PRO A N 1
ATOM 769 C CA . PRO A 1 101 ? 9.268 -4.336 11.011 1.00 98.50 101 PRO A CA 1
ATOM 770 C C . PRO A 1 101 ? 8.861 -5.432 10.018 1.00 98.50 101 PRO A C 1
ATOM 772 O O . PRO A 1 101 ? 9.716 -6.025 9.359 1.00 98.50 101 PRO A O 1
ATOM 775 N N . TYR A 1 102 ? 7.561 -5.711 9.905 1.00 98.00 102 TYR A N 1
ATOM 776 C CA . TYR A 1 102 ? 7.037 -6.749 9.020 1.00 98.00 102 TYR A CA 1
ATOM 777 C C . TYR A 1 102 ? 7.033 -6.291 7.562 1.00 98.00 102 TYR A C 1
ATOM 779 O O . TYR A 1 102 ? 7.464 -7.036 6.681 1.00 98.00 102 TYR A O 1
ATOM 787 N N . PHE A 1 103 ? 6.603 -5.053 7.313 1.00 98.12 103 PHE A N 1
ATOM 788 C CA . PHE A 1 103 ? 6.668 -4.455 5.983 1.00 98.12 103 PHE A CA 1
ATOM 789 C C . PHE A 1 103 ? 8.115 -4.240 5.540 1.00 98.12 103 PHE A C 1
ATOM 791 O O . PHE A 1 103 ? 8.462 -4.644 4.433 1.00 98.12 103 PHE A O 1
ATOM 798 N N . ASP A 1 104 ? 8.979 -3.709 6.408 1.00 98.44 104 ASP A N 1
ATOM 799 C CA . ASP A 1 104 ? 10.410 -3.546 6.126 1.00 98.44 104 ASP A CA 1
ATOM 800 C C . ASP A 1 104 ? 11.043 -4.880 5.718 1.00 98.44 104 ASP A C 1
ATOM 802 O O . ASP A 1 104 ? 11.742 -4.959 4.704 1.00 98.44 104 ASP A O 1
ATOM 806 N N . ALA A 1 105 ? 10.752 -5.957 6.455 1.00 98.50 105 ALA A N 1
ATOM 807 C CA . ALA A 1 105 ? 11.234 -7.289 6.115 1.00 98.50 105 ALA A CA 1
ATOM 808 C C . ALA A 1 105 ? 10.704 -7.765 4.753 1.00 98.50 105 ALA A C 1
ATOM 810 O O . ALA A 1 105 ? 11.496 -8.236 3.934 1.00 98.50 105 ALA A O 1
ATOM 811 N N . PHE A 1 106 ? 9.402 -7.622 4.488 1.00 97.56 106 PHE A N 1
ATOM 812 C CA . PHE A 1 106 ? 8.794 -8.007 3.212 1.00 97.56 106 PHE A CA 1
ATOM 813 C C . PHE A 1 106 ? 9.410 -7.243 2.034 1.00 97.56 106 PHE A C 1
ATOM 815 O O . PHE A 1 106 ? 9.886 -7.861 1.082 1.00 97.56 106 PHE A O 1
ATOM 822 N N . PHE A 1 107 ? 9.462 -5.913 2.101 1.00 96.88 107 PHE A N 1
ATOM 823 C CA . PHE A 1 107 ? 9.987 -5.080 1.019 1.00 96.88 107 PHE A CA 1
ATOM 824 C C . PHE A 1 107 ? 11.499 -5.252 0.833 1.00 96.88 107 PHE A C 1
ATOM 826 O O . PHE A 1 107 ? 11.969 -5.222 -0.302 1.00 96.88 107 PHE A O 1
ATOM 833 N N . THR A 1 108 ? 12.264 -5.510 1.895 1.00 97.19 108 THR A N 1
ATOM 834 C CA . THR A 1 108 ? 13.699 -5.827 1.771 1.00 97.19 108 THR A CA 1
ATOM 835 C C . THR A 1 108 ? 13.927 -7.144 1.024 1.00 97.19 108 THR A C 1
ATOM 837 O O . THR A 1 108 ? 14.821 -7.234 0.189 1.00 97.19 108 THR A O 1
ATOM 840 N N . HIS A 1 109 ? 13.110 -8.171 1.279 1.00 97.50 109 HIS A N 1
ATOM 841 C CA . HIS A 1 109 ? 13.292 -9.504 0.683 1.00 97.50 109 HIS A CA 1
ATOM 842 C C . HIS A 1 109 ? 12.601 -9.688 -0.675 1.00 97.50 109 HIS A C 1
ATOM 844 O O . HIS A 1 109 ? 12.660 -10.771 -1.252 1.00 97.50 109 HIS A O 1
ATOM 850 N N . THR A 1 110 ? 11.950 -8.648 -1.193 1.00 96.81 110 THR A N 1
ATOM 851 C CA . THR A 1 110 ? 11.216 -8.676 -2.469 1.00 96.81 110 THR A CA 1
ATOM 852 C C . THR A 1 110 ? 11.659 -7.560 -3.410 1.00 96.81 110 THR A C 1
ATOM 854 O O . THR A 1 110 ? 10.891 -7.146 -4.277 1.00 96.81 110 THR A O 1
ATOM 857 N N . GLU A 1 111 ? 12.857 -7.002 -3.217 1.00 96.38 111 GLU A N 1
ATOM 858 C CA . GLU A 1 111 ? 13.372 -5.947 -4.091 1.00 96.38 111 GLU A CA 1
ATOM 859 C C . GLU A 1 111 ? 13.613 -6.489 -5.512 1.00 96.38 111 GLU A C 1
ATOM 861 O O . GLU A 1 111 ? 14.379 -7.440 -5.674 1.00 96.38 111 GLU A O 1
ATOM 866 N N . PRO A 1 112 ? 12.951 -5.928 -6.545 1.00 96.81 112 PRO A N 1
ATOM 867 C CA . PRO A 1 112 ? 13.073 -6.432 -7.901 1.00 96.81 112 PRO A CA 1
ATOM 868 C C . PRO A 1 112 ? 14.441 -6.072 -8.475 1.00 96.81 112 PRO A C 1
ATOM 870 O O . PRO A 1 112 ? 14.867 -4.917 -8.443 1.00 96.81 112 PRO A O 1
ATOM 873 N N . SER A 1 113 ? 15.111 -7.058 -9.060 1.00 96.81 113 SER A N 1
ATOM 874 C CA . SER A 1 113 ? 16.413 -6.884 -9.710 1.00 96.81 113 SER A CA 1
ATOM 875 C C . SER A 1 113 ? 16.304 -6.406 -11.162 1.00 96.81 113 SER A C 1
ATOM 877 O O . SER A 1 113 ? 17.276 -5.921 -11.741 1.00 96.81 113 SER A O 1
ATOM 879 N N . ASN A 1 114 ? 15.130 -6.563 -11.775 1.00 97.38 114 ASN A N 1
ATOM 880 C CA . ASN A 1 114 ? 14.885 -6.264 -13.180 1.00 97.38 114 ASN A CA 1
ATOM 881 C C . ASN A 1 114 ? 13.413 -5.902 -13.439 1.00 97.38 114 ASN A C 1
ATOM 883 O O . ASN A 1 114 ? 12.559 -6.005 -12.559 1.00 97.38 114 ASN A O 1
ATOM 887 N N . TRP A 1 115 ? 13.121 -5.481 -14.673 1.00 97.31 115 TRP A N 1
ATOM 888 C CA . TRP A 1 115 ? 11.781 -5.069 -15.095 1.00 97.31 115 TRP A CA 1
ATOM 889 C C . TRP A 1 115 ? 10.711 -6.138 -14.873 1.00 97.31 115 TRP A C 1
ATOM 891 O O . TRP A 1 115 ? 9.642 -5.832 -14.359 1.00 97.31 115 TRP A O 1
ATOM 901 N N . VAL A 1 116 ? 10.991 -7.389 -15.247 1.00 96.81 116 VAL A N 1
ATOM 902 C CA . VAL A 1 116 ? 10.006 -8.476 -15.174 1.00 96.81 116 VAL A CA 1
ATOM 903 C C . VAL A 1 116 ? 9.648 -8.775 -13.723 1.00 96.81 116 VAL A C 1
ATOM 905 O O . VAL A 1 116 ? 8.476 -8.964 -13.411 1.00 96.81 116 VAL A O 1
ATOM 908 N N . GLU A 1 117 ? 10.628 -8.757 -12.820 1.00 97.25 117 GLU A N 1
ATOM 909 C CA . GLU A 1 117 ? 10.376 -8.889 -11.382 1.00 97.25 117 GLU A CA 1
ATOM 910 C C . GLU A 1 117 ? 9.561 -7.715 -10.831 1.00 97.25 117 GLU A C 1
ATOM 912 O O . GLU A 1 117 ? 8.651 -7.937 -10.037 1.00 97.25 117 GLU A O 1
ATOM 917 N N . ALA A 1 118 ? 9.824 -6.485 -11.284 1.00 96.38 118 ALA A N 1
ATOM 918 C CA . ALA A 1 118 ? 9.047 -5.315 -10.873 1.00 96.38 118 ALA A CA 1
ATOM 919 C C . ALA A 1 118 ? 7.582 -5.402 -11.333 1.00 96.38 118 ALA A C 1
ATOM 921 O O . ALA A 1 118 ? 6.676 -5.152 -10.541 1.00 96.38 118 ALA A O 1
ATOM 922 N N . GLN A 1 119 ? 7.340 -5.822 -12.577 1.00 95.25 119 GLN A N 1
ATOM 923 C CA . GLN A 1 119 ? 5.980 -6.023 -13.086 1.00 95.25 119 GLN A CA 1
ATOM 924 C C . GLN A 1 119 ? 5.286 -7.214 -12.416 1.00 95.25 119 GLN A C 1
ATOM 926 O O . GLN A 1 119 ? 4.108 -7.133 -12.095 1.00 95.25 119 GLN A O 1
ATOM 931 N N . THR A 1 120 ? 6.019 -8.292 -12.118 1.00 94.81 120 THR A N 1
ATOM 932 C CA . THR A 1 120 ? 5.479 -9.431 -11.355 1.00 94.81 120 THR A CA 1
ATOM 933 C C . THR A 1 120 ? 5.056 -9.000 -9.952 1.00 94.81 120 THR A C 1
ATOM 935 O O . THR A 1 120 ? 3.997 -9.406 -9.478 1.00 94.81 120 THR A O 1
ATOM 938 N N . PHE A 1 121 ? 5.863 -8.164 -9.292 1.00 92.88 121 PHE A N 1
ATOM 939 C CA . PHE A 1 121 ? 5.537 -7.608 -7.983 1.00 92.88 121 PHE A CA 1
ATOM 940 C C . PHE A 1 121 ? 4.252 -6.773 -8.030 1.00 92.88 121 PHE A C 1
ATOM 942 O O . PHE A 1 121 ? 3.396 -6.973 -7.174 1.00 92.88 121 PHE A O 1
ATOM 949 N N . HIS A 1 122 ? 4.092 -5.894 -9.028 1.00 91.56 122 HIS A N 1
ATOM 950 C CA . HIS A 1 122 ? 2.849 -5.132 -9.194 1.00 91.56 122 HIS A CA 1
ATOM 951 C C . HIS A 1 122 ? 1.658 -6.040 -9.489 1.00 91.56 122 HIS A C 1
ATOM 953 O O . HIS A 1 122 ? 0.683 -5.978 -8.759 1.00 91.56 122 HIS A O 1
ATOM 959 N N . TYR A 1 123 ? 1.758 -6.944 -10.466 1.00 91.06 123 TYR A N 1
ATOM 960 C CA . TYR A 1 123 ? 0.652 -7.830 -10.840 1.00 91.06 123 TYR A CA 1
ATOM 961 C C . TYR A 1 123 ? 0.135 -8.663 -9.656 1.00 91.06 123 TYR A C 1
ATOM 963 O O . TYR A 1 123 ? -1.062 -8.706 -9.383 1.00 91.06 123 TYR A O 1
ATOM 971 N N . VAL A 1 124 ? 1.039 -9.309 -8.910 1.00 92.25 124 VAL A N 1
ATOM 972 C CA . VAL A 1 124 ? 0.648 -10.105 -7.735 1.00 92.25 124 VAL A CA 1
ATOM 973 C C . VAL A 1 124 ? 0.164 -9.207 -6.596 1.00 92.25 124 VAL A C 1
ATOM 975 O O . VAL A 1 124 ? -0.798 -9.549 -5.907 1.00 92.25 124 VAL A O 1
ATOM 978 N N . GLY A 1 125 ? 0.840 -8.078 -6.379 1.00 91.19 125 GLY A N 1
ATOM 979 C CA . GLY A 1 125 ? 0.519 -7.134 -5.316 1.00 91.19 125 GLY A CA 1
ATOM 980 C C . GLY A 1 125 ? -0.849 -6.488 -5.497 1.00 91.19 125 GLY A C 1
ATO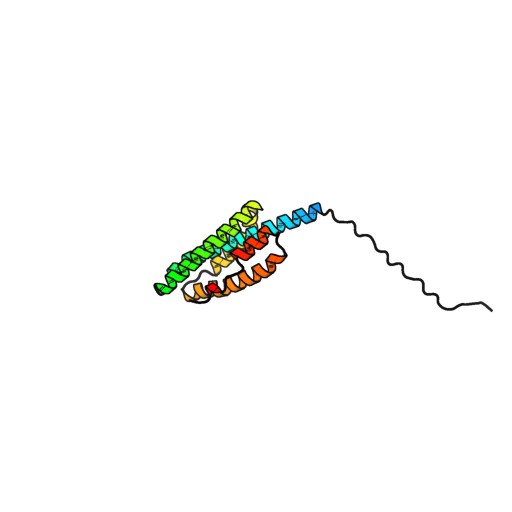M 981 O O . GLY A 1 125 ? -1.616 -6.440 -4.543 1.00 91.19 125 GLY A O 1
ATOM 982 N N . ASP A 1 126 ? -1.183 -6.050 -6.707 1.00 90.81 126 ASP A N 1
ATOM 983 C CA . ASP A 1 126 ? -2.422 -5.335 -7.002 1.00 90.81 126 ASP A CA 1
ATOM 984 C C . ASP A 1 126 ? -3.653 -6.218 -6.809 1.00 90.81 126 ASP A C 1
ATOM 986 O O . ASP A 1 126 ? -4.599 -5.792 -6.146 1.00 90.81 126 ASP A O 1
ATOM 990 N N . ALA A 1 127 ? -3.612 -7.466 -7.288 1.00 89.50 127 ALA A N 1
ATOM 991 C CA . ALA A 1 127 ? -4.683 -8.431 -7.048 1.00 89.50 127 ALA A CA 1
ATOM 992 C C . ALA A 1 127 ? -4.870 -8.698 -5.545 1.00 89.50 127 ALA A C 1
ATOM 994 O O . ALA A 1 127 ? -5.985 -8.636 -5.027 1.00 89.50 127 ALA A O 1
ATOM 995 N N . LEU A 1 128 ? -3.769 -8.920 -4.815 1.00 91.12 128 LEU A N 1
ATOM 996 C CA . LEU A 1 128 ? -3.817 -9.181 -3.376 1.00 91.12 128 LEU A CA 1
ATOM 997 C C . LEU A 1 128 ? -4.349 -7.977 -2.587 1.00 91.12 128 LEU A C 1
ATOM 999 O O . LEU A 1 128 ? -5.132 -8.153 -1.654 1.00 91.12 128 LEU A O 1
ATOM 1003 N N . VAL A 1 129 ? -3.930 -6.762 -2.943 1.00 92.12 129 VAL A N 1
ATOM 1004 C CA . VAL A 1 129 ? -4.377 -5.523 -2.296 1.00 92.12 129 VAL A CA 1
ATOM 1005 C C . VAL A 1 129 ? -5.852 -5.259 -2.586 1.00 92.12 129 VAL A C 1
ATOM 1007 O O . VAL A 1 129 ? -6.575 -4.889 -1.661 1.00 92.12 129 VAL A O 1
ATOM 1010 N N . SER A 1 130 ? -6.313 -5.488 -3.818 1.00 91.06 130 SER A N 1
ATOM 1011 C CA . SER A 1 130 ? -7.723 -5.322 -4.187 1.00 91.06 130 SER A CA 1
ATOM 1012 C C . SER A 1 130 ? -8.620 -6.296 -3.416 1.00 91.06 130 SER A C 1
ATOM 1014 O O . SER A 1 130 ? -9.562 -5.866 -2.748 1.00 91.06 130 SER A O 1
ATOM 1016 N N . ASP A 1 131 ? -8.272 -7.587 -3.396 1.00 93.19 131 ASP A N 1
ATOM 1017 C CA . ASP A 1 131 ? -9.011 -8.610 -2.642 1.00 93.19 131 ASP A CA 1
ATOM 1018 C C . ASP A 1 131 ? -9.028 -8.306 -1.135 1.00 93.19 131 ASP A C 1
ATOM 1020 O O . ASP A 1 131 ? -10.045 -8.465 -0.449 1.00 93.19 131 ASP A O 1
ATOM 1024 N N . PHE A 1 132 ? -7.896 -7.846 -0.594 1.00 93.19 132 PHE A N 1
ATOM 1025 C CA . PHE A 1 132 ? -7.805 -7.470 0.812 1.00 93.19 132 PHE A CA 1
ATOM 1026 C C . PHE A 1 132 ? -8.645 -6.228 1.131 1.00 93.19 132 PHE A C 1
ATOM 1028 O O . PHE A 1 132 ? -9.308 -6.191 2.170 1.00 93.19 132 PHE A O 1
ATOM 1035 N N . ALA A 1 133 ? -8.672 -5.232 0.244 1.00 93.88 133 ALA A N 1
ATOM 1036 C CA . ALA A 1 133 ? -9.510 -4.048 0.395 1.00 93.88 133 ALA A CA 1
ATOM 1037 C C . ALA A 1 133 ? -10.999 -4.421 0.432 1.00 93.88 133 ALA A C 1
ATOM 1039 O O . ALA A 1 133 ? -11.715 -3.976 1.333 1.00 93.88 133 ALA A O 1
ATOM 1040 N N . ASP A 1 134 ? -11.447 -5.299 -0.465 1.00 94.31 134 ASP A N 1
ATOM 1041 C CA . ASP A 1 134 ? -12.825 -5.800 -0.488 1.00 94.31 134 ASP A CA 1
ATOM 1042 C C . ASP A 1 134 ? -13.198 -6.545 0.798 1.00 94.31 134 ASP A C 1
ATOM 1044 O O . ASP A 1 134 ? -14.301 -6.369 1.327 1.00 94.31 134 ASP A O 1
ATOM 1048 N N . ALA A 1 135 ? -12.267 -7.322 1.357 1.00 95.44 135 ALA A N 1
ATOM 1049 C CA . ALA A 1 135 ? -12.461 -7.990 2.641 1.00 95.44 135 ALA A CA 1
ATOM 1050 C C . ALA A 1 135 ? -12.512 -7.010 3.830 1.00 95.44 135 ALA A C 1
ATOM 1052 O O . ALA A 1 135 ? -13.236 -7.255 4.799 1.00 95.44 135 ALA A O 1
ATOM 1053 N N . LEU A 1 136 ? -11.762 -5.904 3.774 1.00 94.50 136 LEU A N 1
ATOM 1054 C CA . LEU A 1 136 ? -11.710 -4.898 4.838 1.00 94.50 136 LEU A CA 1
ATOM 1055 C C . LEU A 1 136 ? -12.911 -3.953 4.840 1.00 94.50 136 LEU A C 1
ATOM 1057 O O . LEU A 1 136 ? -13.385 -3.593 5.915 1.00 94.50 136 LEU A O 1
ATOM 1061 N N . ILE A 1 137 ? -13.411 -3.540 3.674 1.00 95.69 137 ILE A N 1
ATOM 1062 C CA . ILE A 1 137 ? -14.458 -2.510 3.539 1.00 95.69 137 ILE A CA 1
ATOM 1063 C C . ILE A 1 137 ? -15.663 -2.723 4.481 1.00 95.69 137 ILE A C 1
ATOM 1065 O O . ILE A 1 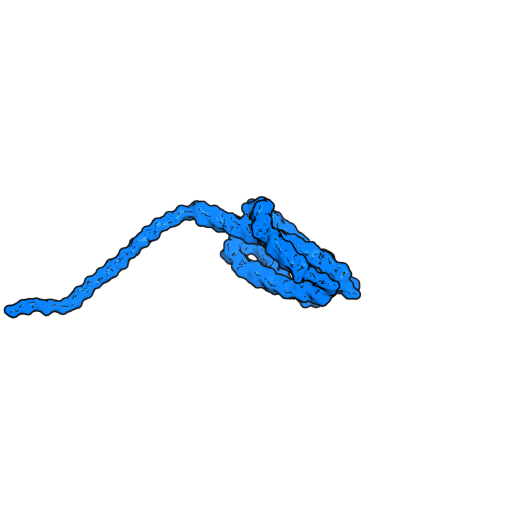137 ? -16.066 -1.754 5.128 1.00 95.69 137 ILE A O 1
ATOM 1069 N N . PRO A 1 138 ? -16.233 -3.938 4.635 1.00 95.56 138 PRO A N 1
ATOM 1070 C CA . PRO A 1 138 ? -17.366 -4.171 5.537 1.00 95.56 138 PRO A CA 1
ATOM 1071 C C . PRO A 1 138 ? -17.046 -4.007 7.031 1.00 95.56 138 PRO A C 1
ATOM 1073 O O . PRO A 1 138 ? -17.967 -3.930 7.844 1.00 95.56 138 PRO A O 1
ATOM 1076 N N . LEU A 1 139 ? -15.764 -4.001 7.402 1.00 94.06 139 LEU A N 1
ATOM 1077 C CA . LEU A 1 139 ? -15.274 -3.949 8.782 1.00 94.06 139 LEU A CA 1
ATOM 1078 C C . LEU A 1 139 ? -14.882 -2.533 9.226 1.00 94.06 139 LEU A C 1
ATOM 1080 O O . LEU A 1 139 ? -14.652 -2.303 10.413 1.00 94.06 139 LEU A O 1
ATOM 1084 N N . LEU A 1 140 ? -14.783 -1.592 8.287 1.00 95.94 140 LEU A N 1
ATOM 1085 C CA . LEU A 1 140 ? -14.318 -0.231 8.535 1.00 95.94 140 LEU A CA 1
ATOM 1086 C C . LEU A 1 140 ? -15.479 0.727 8.827 1.00 95.94 140 LEU A C 1
ATOM 1088 O O . LEU A 1 140 ? -16.619 0.525 8.403 1.00 95.94 140 LEU A O 1
ATOM 1092 N N . ASP A 1 141 ? -15.178 1.827 9.523 1.00 95.25 141 ASP A N 1
ATOM 1093 C CA . ASP A 1 141 ? -16.112 2.949 9.581 1.00 95.25 141 ASP A CA 1
ATOM 1094 C C . ASP A 1 141 ? -16.318 3.547 8.180 1.00 95.25 141 ASP A C 1
ATOM 1096 O O . ASP A 1 141 ? -15.453 3.441 7.310 1.00 95.25 141 ASP A O 1
ATOM 1100 N N . ARG A 1 142 ? -17.456 4.220 7.970 1.00 96.12 142 ARG A N 1
ATOM 1101 C CA . ARG A 1 142 ? -17.858 4.726 6.650 1.00 96.12 142 ARG A CA 1
ATOM 1102 C C . ARG A 1 142 ? -16.764 5.533 5.946 1.00 96.12 142 ARG A C 1
ATOM 1104 O O . ARG A 1 142 ? -16.602 5.383 4.743 1.00 96.12 142 ARG A O 1
ATOM 1111 N N . VAL A 1 143 ? -16.056 6.414 6.654 1.00 97.12 143 VAL A N 1
ATOM 1112 C CA . VAL A 1 143 ? -15.059 7.290 6.019 1.00 97.12 143 VAL A CA 1
ATOM 1113 C C . VAL A 1 143 ? -13.830 6.479 5.621 1.00 97.12 143 VAL A C 1
ATOM 1115 O O . VAL A 1 143 ? -13.360 6.601 4.494 1.00 97.12 143 VAL A O 1
ATOM 1118 N N . SER A 1 144 ? -13.355 5.605 6.509 1.00 98.00 144 SER A N 1
ATOM 1119 C CA . SER A 1 144 ? -12.217 4.727 6.216 1.00 98.00 144 SER A CA 1
ATOM 1120 C C . SER A 1 144 ? -12.529 3.740 5.088 1.00 98.00 144 SER A C 1
ATOM 1122 O O . SER A 1 144 ? -11.684 3.524 4.228 1.00 98.00 144 SER A O 1
ATOM 1124 N N . ALA A 1 145 ? -13.751 3.204 5.030 1.00 97.62 145 ALA A N 1
ATOM 1125 C CA . ALA A 1 145 ? -14.195 2.320 3.953 1.00 97.62 145 ALA A CA 1
ATOM 1126 C C . ALA A 1 145 ? -14.179 3.011 2.579 1.00 97.62 145 ALA A C 1
ATOM 1128 O O . ALA A 1 145 ? -13.739 2.413 1.600 1.00 97.62 145 ALA A O 1
ATOM 1129 N N . GLU A 1 146 ? -14.628 4.267 2.492 1.00 97.31 146 GLU A N 1
ATOM 1130 C CA . GLU A 1 146 ? -14.578 5.042 1.244 1.00 97.31 146 GLU A CA 1
ATOM 1131 C C . GLU A 1 146 ? -13.140 5.372 0.830 1.00 97.31 146 GLU A C 1
ATOM 1133 O O . GLU A 1 146 ? -12.795 5.259 -0.345 1.00 97.31 146 GLU A O 1
ATOM 1138 N N . VAL A 1 147 ? -12.283 5.722 1.793 1.00 97.88 147 VAL A N 1
ATOM 1139 C CA . VAL A 1 147 ? -10.854 5.959 1.547 1.00 97.88 147 VAL A CA 1
ATOM 1140 C C . VAL A 1 147 ? -10.171 4.696 1.018 1.00 97.88 147 VAL A C 1
ATOM 1142 O O . VAL A 1 147 ? -9.508 4.752 -0.015 1.00 97.88 147 VAL A O 1
ATOM 1145 N N . VAL A 1 148 ? -10.378 3.552 1.675 1.00 97.44 148 VAL A N 1
ATOM 1146 C CA . VAL A 1 148 ? -9.817 2.260 1.254 1.00 97.44 148 VAL A CA 1
ATOM 1147 C C . VAL A 1 148 ? -10.343 1.852 -0.118 1.00 97.44 148 VAL A C 1
ATOM 1149 O O . VAL A 1 148 ? -9.554 1.485 -0.982 1.00 97.44 148 VAL A O 1
ATOM 1152 N N . ARG A 1 149 ? -11.647 1.993 -0.372 1.00 95.75 149 ARG A N 1
ATOM 1153 C CA . ARG A 1 149 ? -12.238 1.710 -1.687 1.00 95.75 149 ARG A CA 1
ATOM 1154 C C . ARG A 1 149 ? -11.619 2.572 -2.787 1.00 95.75 149 ARG A C 1
ATOM 1156 O O . ARG A 1 149 ? -11.274 2.050 -3.841 1.00 95.75 149 ARG A O 1
ATOM 1163 N N . GLY A 1 150 ? -11.480 3.875 -2.546 1.00 94.00 150 GLY A N 1
ATOM 1164 C CA . GLY A 1 150 ? -10.943 4.815 -3.528 1.00 94.00 150 GLY A CA 1
ATOM 1165 C C . GLY A 1 150 ? -9.453 4.625 -3.809 1.00 94.00 150 GLY A C 1
ATOM 1166 O O . GLY A 1 150 ? -9.040 4.748 -4.958 1.00 94.00 150 GLY A O 1
ATOM 1167 N N . ALA A 1 151 ? -8.657 4.317 -2.783 1.00 94.81 151 ALA A N 1
ATOM 1168 C CA . ALA A 1 151 ? -7.216 4.121 -2.925 1.00 94.81 151 ALA A CA 1
ATOM 1169 C C . ALA A 1 151 ? -6.846 2.716 -3.425 1.00 94.81 151 ALA A C 1
ATOM 1171 O O . ALA A 1 151 ? -5.896 2.567 -4.189 1.00 94.81 151 ALA A O 1
ATOM 1172 N N . LEU A 1 152 ? -7.553 1.675 -2.977 1.00 93.19 152 LEU A N 1
ATOM 1173 C CA . LEU A 1 152 ? -7.107 0.285 -3.129 1.00 93.19 152 LEU A CA 1
ATOM 1174 C C . LEU A 1 152 ? -8.024 -0.576 -4.006 1.00 93.19 152 LEU A C 1
ATOM 1176 O O . LEU A 1 152 ? -7.555 -1.571 -4.542 1.00 93.19 152 LEU A O 1
ATOM 1180 N N . GLY A 1 153 ? -9.299 -0.211 -4.168 1.00 81.94 153 GLY A N 1
ATOM 1181 C CA . GLY A 1 153 ? -10.326 -1.100 -4.732 1.00 81.94 153 GLY A CA 1
ATOM 1182 C C . GLY A 1 153 ? -10.442 -1.142 -6.259 1.00 81.94 153 GLY A C 1
ATOM 1183 O O . GLY A 1 153 ? -11.306 -1.843 -6.768 1.00 81.94 153 GLY A O 1
ATOM 1184 N N . ASN A 1 154 ? -9.643 -0.378 -7.011 1.00 72.56 154 ASN A N 1
ATOM 1185 C CA . ASN A 1 154 ? -9.636 -0.464 -8.476 1.00 72.56 154 ASN A CA 1
ATOM 1186 C C . ASN A 1 154 ? -8.208 -0.384 -9.023 1.00 72.56 154 ASN A C 1
ATOM 1188 O O . ASN A 1 154 ? -7.714 0.691 -9.379 1.00 72.56 154 ASN A O 1
ATOM 1192 N N . ARG A 1 155 ? -7.539 -1.539 -9.042 1.00 73.75 155 ARG A N 1
ATOM 1193 C CA . ARG A 1 155 ? -6.169 -1.697 -9.548 1.00 73.75 155 ARG A CA 1
ATOM 1194 C C . ARG A 1 155 ? -6.089 -2.531 -10.839 1.00 73.75 155 ARG A C 1
ATOM 1196 O O . ARG A 1 155 ? -5.010 -2.665 -11.389 1.00 73.75 155 ARG A O 1
ATOM 1203 N N . GLU A 1 156 ? -7.203 -3.001 -11.398 1.00 63.91 156 GLU A N 1
ATOM 1204 C CA . GLU A 1 156 ? -7.205 -3.824 -12.629 1.00 63.91 156 GLU A CA 1
ATOM 1205 C C . GLU A 1 156 ? -6.584 -3.097 -13.842 1.00 63.91 156 GLU A C 1
ATOM 1207 O O . GLU A 1 156 ? -5.915 -3.700 -14.680 1.00 63.91 156 GLU A O 1
ATOM 1212 N N . ASP A 1 157 ? -6.703 -1.766 -13.898 1.00 63.00 157 ASP A N 1
ATOM 1213 C CA . ASP A 1 157 ? -6.113 -0.950 -14.968 1.00 63.00 157 ASP A CA 1
ATOM 1214 C C . ASP A 1 157 ? -4.564 -0.991 -14.997 1.00 63.00 157 ASP A C 1
ATOM 1216 O O . ASP A 1 157 ? -3.953 -0.508 -15.952 1.00 63.00 157 ASP A O 1
ATOM 1220 N N . GLN A 1 158 ? -3.900 -1.521 -13.958 1.00 59.31 158 GLN A N 1
ATOM 1221 C CA . GLN A 1 158 ? -2.434 -1.645 -13.896 1.00 59.31 158 GLN A CA 1
ATOM 1222 C C . GLN A 1 158 ? -1.899 -2.812 -14.747 1.00 59.31 158 GLN A C 1
ATOM 1224 O O . GLN A 1 158 ? -0.708 -2.854 -15.041 1.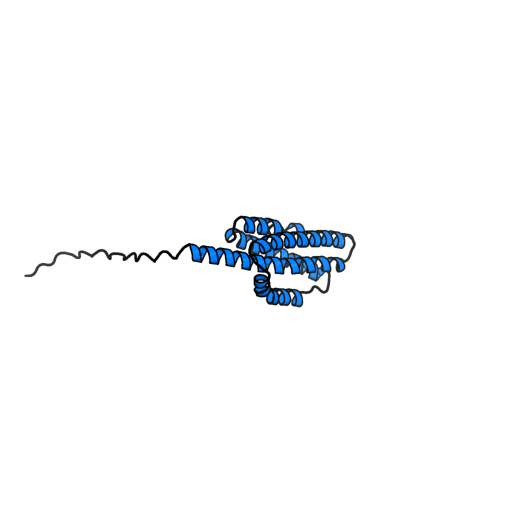00 59.31 158 GLN A O 1
ATOM 1229 N N . GLU A 1 159 ? -2.751 -3.753 -15.162 1.00 62.62 159 GLU A N 1
ATOM 1230 C CA . GLU A 1 159 ? -2.319 -5.050 -15.708 1.00 62.62 159 GLU A CA 1
ATOM 1231 C C . GLU A 1 159 ? -1.961 -5.032 -17.210 1.00 62.62 159 GLU A C 1
ATOM 1233 O O . GLU A 1 159 ? -1.596 -6.061 -17.778 1.00 62.62 159 GLU A O 1
ATOM 1238 N N . THR A 1 160 ? -2.100 -3.891 -17.897 1.00 56.59 160 THR A N 1
ATOM 1239 C CA . THR A 1 160 ? -2.287 -3.880 -19.365 1.00 56.59 160 THR A CA 1
ATOM 1240 C C . THR A 1 160 ? -1.072 -3.426 -20.200 1.00 56.59 160 THR A C 1
ATOM 1242 O O . THR A 1 160 ? -1.218 -3.243 -21.413 1.00 56.59 160 THR A O 1
ATOM 1245 N N . PHE A 1 161 ? 0.130 -3.239 -19.641 1.00 60.47 161 PHE A N 1
ATOM 1246 C CA . PHE A 1 161 ? 1.268 -2.706 -20.420 1.00 60.47 161 PHE A CA 1
ATOM 1247 C C . PHE A 1 161 ? 2.606 -3.434 -20.258 1.00 60.47 161 PHE A C 1
ATOM 1249 O O . PHE A 1 161 ? 2.940 -3.898 -19.149 1.00 60.47 161 PHE A O 1
#

Radius of gyration: 25.74 Å; chains: 1; bounding box: 70×64×68 Å

pLDDT: mean 86.74, std 17.61, range [43.34, 98.56]

Sequence (161 aa):
MRSADPLQSDPVEAVQGSRPAEPAGDQGKLASRVVAEVMAALAYGERCGAERSERSVALAPDGRSRTEQQHVASRERKNFELIDARFRELGDDSLIELFQPYFDAFFTHTEPSNWVEAQTFHYVGDALVSDFADALIPLLDRVSAEVVRGALGNREDQETF

Foldseek 3Di:
DDDDDDDDDDDDPPPPPPDPPDPVVVVVVVLLVVQLLVLLLVLLLLVLVLVLLVVLLVQQPDDVSSVLSVVVSVLSVVLSVLSVVVSVVRDDCVSNVVNNVVSVVVSVVQRDPHNVSSLVCLVVVLVVQQVVLVVCLVSHDPSNSVSSCVSRNDSPVSNDD

Secondary structure (DSSP, 8-state):
--------PPP------------HHHHHHHHHHHHHHHHHHHHHHHHHHHHHHHHHGGG-SSHHHHHHHHHHHHHHHHHHHHHHHHHHHH--HHHHHTTHHHHHHHHHTT--SSHHHHHHHHHHHHHHHHHHHHHHGGGS-HHHHHHHHHHHS--GGGG--